Protein AF-A0AAQ2FTV4-F1 (afdb_monomer_lite)

Radius of gyration: 23.7 Å; chains: 1; bounding box: 37×82×52 Å

Structure (mmCIF, N/CA/C/O backbone):
data_AF-A0AAQ2FTV4-F1
#
_entry.id   AF-A0AAQ2FTV4-F1
#
loop_
_atom_site.group_PDB
_atom_site.id
_atom_site.type_symbol
_atom_site.label_atom_id
_atom_site.label_alt_id
_atom_site.label_comp_id
_atom_site.label_asym_id
_atom_site.label_entity_id
_atom_site.label_seq_id
_atom_site.pdbx_PDB_ins_code
_atom_site.Cartn_x
_atom_site.Cartn_y
_atom_site.Cartn_z
_atom_site.occupancy
_atom_site.B_iso_or_equiv
_atom_site.auth_seq_id
_atom_site.auth_comp_id
_atom_site.auth_asym_id
_atom_site.auth_atom_id
_atom_site.pdbx_PDB_model_num
ATOM 1 N N . MET A 1 1 ? 19.240 -44.992 -26.165 1.00 43.22 1 MET A N 1
ATOM 2 C CA . MET A 1 1 ? 19.681 -43.607 -25.890 1.00 43.22 1 MET A CA 1
ATOM 3 C C . MET A 1 1 ? 18.549 -42.917 -25.147 1.00 43.22 1 MET A C 1
ATOM 5 O O . MET A 1 1 ? 17.464 -42.817 -25.704 1.00 43.22 1 MET A O 1
ATOM 9 N N . ALA A 1 2 ? 18.742 -42.580 -23.870 1.00 51.03 2 ALA A N 1
ATOM 10 C CA . ALA A 1 2 ? 17.733 -41.890 -23.068 1.00 51.03 2 ALA A CA 1
ATOM 11 C C . ALA A 1 2 ? 17.801 -40.387 -23.373 1.00 51.03 2 ALA A C 1
ATOM 13 O O . ALA A 1 2 ? 18.832 -39.758 -23.145 1.00 51.03 2 ALA A O 1
ATOM 14 N N . ASN A 1 3 ? 16.725 -39.825 -23.922 1.00 52.00 3 ASN A N 1
ATOM 15 C CA . ASN A 1 3 ? 16.621 -38.390 -24.161 1.00 52.00 3 ASN A CA 1
ATOM 16 C C . ASN A 1 3 ? 16.225 -37.700 -22.855 1.00 52.00 3 ASN A C 1
ATOM 18 O O . ASN A 1 3 ? 15.045 -37.628 -22.518 1.00 52.00 3 ASN A O 1
ATOM 22 N N . ASN A 1 4 ? 17.226 -37.200 -22.133 1.00 61.50 4 ASN A N 1
ATOM 23 C CA . ASN A 1 4 ? 17.049 -36.301 -21.002 1.00 61.50 4 ASN A CA 1
ATOM 24 C C . ASN A 1 4 ? 16.596 -34.927 -21.524 1.00 61.50 4 ASN A C 1
ATOM 26 O O . ASN A 1 4 ? 17.409 -34.027 -21.734 1.00 61.50 4 ASN A O 1
ATOM 30 N N . ARG A 1 5 ? 15.297 -34.785 -21.810 1.00 58.97 5 ARG A N 1
ATOM 31 C CA . ARG A 1 5 ? 14.684 -33.475 -22.035 1.00 58.97 5 ARG A CA 1
ATOM 32 C C . ARG A 1 5 ? 14.581 -32.796 -20.675 1.00 58.97 5 ARG A C 1
ATOM 34 O O . ARG A 1 5 ? 13.582 -32.935 -19.981 1.00 58.97 5 ARG A O 1
ATOM 41 N N . ASN A 1 6 ? 15.646 -32.097 -20.291 1.00 60.31 6 ASN A N 1
ATOM 42 C CA . ASN A 1 6 ? 15.521 -30.980 -19.366 1.00 60.31 6 ASN A CA 1
ATOM 43 C C . ASN A 1 6 ? 14.638 -29.941 -20.068 1.00 60.31 6 ASN A C 1
ATOM 45 O O . ASN A 1 6 ? 15.139 -29.050 -20.754 1.00 60.31 6 ASN A O 1
ATOM 49 N N . ASP A 1 7 ? 13.322 -30.100 -19.950 1.00 61.78 7 ASP A N 1
ATOM 50 C CA . ASP A 1 7 ? 12.372 -29.016 -20.150 1.00 61.78 7 ASP A CA 1
ATOM 51 C C . ASP A 1 7 ? 12.639 -27.998 -19.034 1.00 61.78 7 ASP A C 1
ATOM 53 O O . ASP A 1 7 ? 11.984 -27.988 -17.994 1.00 61.78 7 ASP A O 1
ATOM 57 N N . ASN A 1 8 ? 13.652 -27.150 -19.241 1.00 64.69 8 ASN A N 1
ATOM 58 C CA . ASN A 1 8 ? 13.841 -25.898 -18.509 1.00 64.69 8 ASN A CA 1
ATOM 59 C C . ASN A 1 8 ? 12.728 -24.922 -18.932 1.00 64.69 8 ASN A C 1
ATOM 61 O O . ASN A 1 8 ? 12.978 -23.855 -19.493 1.00 64.69 8 ASN A O 1
ATOM 65 N N . GLY A 1 9 ? 11.474 -25.326 -18.726 1.00 73.88 9 GLY A N 1
ATOM 66 C CA . GLY A 1 9 ? 10.350 -24.411 -18.729 1.00 73.88 9 GLY A CA 1
ATOM 67 C C . GLY A 1 9 ? 10.578 -23.380 -17.630 1.00 73.88 9 GLY A C 1
ATOM 68 O O . GLY A 1 9 ? 11.011 -23.730 -16.534 1.00 73.88 9 GLY A O 1
ATOM 69 N N . MET A 1 10 ? 10.323 -22.114 -17.952 1.00 84.75 10 MET A N 1
ATOM 70 C CA . MET A 1 10 ? 10.422 -20.997 -17.011 1.00 84.75 10 MET A CA 1
ATOM 71 C C . MET A 1 10 ? 9.681 -21.333 -15.712 1.00 84.75 10 MET A C 1
ATOM 73 O O . MET A 1 10 ? 8.527 -21.776 -15.762 1.00 84.75 10 MET A O 1
ATOM 77 N N . SER A 1 11 ? 10.335 -21.142 -14.564 1.00 91.00 11 SER A N 1
ATOM 78 C CA . SER A 1 11 ? 9.714 -21.422 -13.268 1.00 91.00 11 SER A CA 1
ATOM 79 C C . SER A 1 11 ? 8.548 -20.466 -13.000 1.00 91.00 11 SER A C 1
ATOM 81 O O . SER A 1 11 ? 8.409 -19.416 -13.636 1.00 91.00 11 SER A O 1
ATOM 83 N N . ARG A 1 12 ? 7.674 -20.811 -12.048 1.00 91.19 12 ARG A N 1
ATOM 84 C CA . ARG A 1 12 ? 6.550 -19.935 -11.673 1.00 91.19 12 ARG A CA 1
ATOM 85 C C . ARG A 1 12 ? 7.053 -18.624 -11.080 1.00 91.19 12 ARG A C 1
ATOM 87 O O . ARG A 1 12 ? 6.479 -17.570 -11.339 1.00 91.19 12 ARG A O 1
ATOM 94 N N . GLU A 1 13 ? 8.131 -18.705 -10.316 1.00 92.69 13 GLU A N 1
ATOM 95 C CA . GLU A 1 13 ? 8.819 -17.581 -9.704 1.00 92.69 13 GLU A CA 1
ATOM 96 C C . GLU A 1 13 ? 9.429 -16.675 -10.780 1.00 92.69 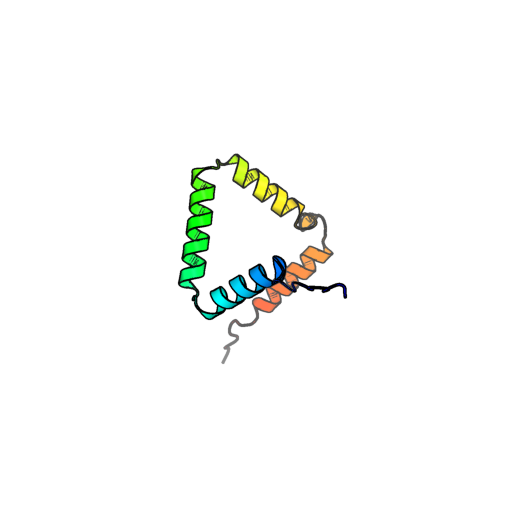13 GLU A C 1
ATOM 98 O O . GLU A 1 13 ? 9.192 -15.469 -10.767 1.00 92.69 13 GLU A O 1
ATOM 103 N N . GLU A 1 14 ? 10.132 -17.253 -11.760 1.00 91.00 14 GLU A N 1
ATOM 104 C CA . GLU A 1 14 ? 10.712 -16.522 -12.894 1.00 91.00 14 GLU A CA 1
ATOM 105 C C . GLU A 1 14 ? 9.629 -15.868 -13.759 1.00 91.00 14 GLU A C 1
ATOM 107 O O . GLU A 1 14 ? 9.768 -14.714 -14.168 1.00 91.00 14 GLU A O 1
ATOM 112 N N . ALA A 1 15 ? 8.520 -16.570 -14.002 1.00 93.62 15 ALA A N 1
ATOM 113 C CA . ALA A 1 15 ? 7.377 -16.027 -14.727 1.00 93.62 15 ALA A CA 1
ATOM 114 C C . ALA A 1 15 ? 6.725 -14.860 -13.966 1.00 93.62 15 ALA A C 1
ATOM 116 O O . ALA A 1 15 ? 6.409 -13.832 -14.569 1.00 93.62 15 ALA A O 1
ATOM 117 N N . GLY A 1 16 ? 6.571 -14.986 -12.644 1.00 94.62 16 GLY A N 1
ATOM 118 C CA . GLY A 1 16 ? 6.044 -13.929 -11.780 1.00 94.62 16 GLY A CA 1
ATOM 119 C C . GLY A 1 16 ? 6.946 -12.696 -11.753 1.00 94.62 16 GLY A C 1
ATOM 120 O O . GLY A 1 16 ? 6.473 -11.578 -11.962 1.00 94.62 16 GLY A O 1
ATOM 121 N N . GLN A 1 17 ? 8.255 -12.897 -11.583 1.00 95.12 17 GLN A N 1
ATOM 122 C CA . GLN A 1 17 ? 9.240 -11.819 -11.604 1.00 95.12 17 GLN A CA 1
ATOM 123 C C . GLN A 1 17 ? 9.239 -11.092 -12.952 1.00 95.12 17 GLN A C 1
ATOM 125 O O . GLN A 1 17 ? 9.146 -9.865 -12.992 1.00 95.12 17 GLN A O 1
ATOM 130 N N . LYS A 1 18 ? 9.270 -11.840 -14.061 1.00 94.62 18 LYS A N 1
ATOM 131 C CA . LYS A 1 18 ? 9.244 -11.278 -15.416 1.00 94.62 18 LYS A CA 1
ATOM 132 C C . LYS A 1 18 ? 7.948 -10.513 -15.705 1.00 94.62 18 LYS A C 1
ATOM 134 O O . LYS A 1 18 ? 7.989 -9.457 -16.340 1.00 94.62 18 LYS A O 1
ATOM 139 N N . GLY A 1 19 ? 6.805 -11.011 -15.234 1.00 94.12 19 GLY A N 1
ATOM 140 C CA . GLY A 1 19 ? 5.519 -10.318 -15.340 1.00 94.12 19 GLY A CA 1
ATOM 141 C C . GLY A 1 19 ? 5.503 -8.998 -14.563 1.00 94.12 19 GLY A C 1
ATOM 142 O O . GLY A 1 19 ? 5.103 -7.965 -15.105 1.00 94.12 19 GLY A O 1
ATOM 143 N N . GLY A 1 20 ? 6.014 -9.008 -13.329 1.00 93.56 20 GLY A N 1
ATOM 144 C CA . GLY A 1 20 ? 6.149 -7.810 -12.499 1.00 93.56 20 GLY A CA 1
ATOM 145 C C . GLY A 1 20 ? 7.082 -6.765 -13.113 1.00 93.56 20 GLY A C 1
ATOM 146 O O . GLY A 1 20 ? 6.712 -5.597 -13.206 1.00 93.56 20 GLY A O 1
ATOM 147 N N . GLU A 1 21 ? 8.251 -7.184 -13.604 1.00 93.62 21 GLU A N 1
ATOM 148 C CA . GLU A 1 21 ? 9.226 -6.300 -14.256 1.00 93.62 21 GLU A CA 1
ATOM 149 C C . GLU A 1 21 ? 8.682 -5.687 -15.555 1.00 93.62 21 GLU A C 1
ATOM 151 O O . GLU A 1 21 ? 8.920 -4.519 -15.857 1.00 93.62 21 GLU A O 1
ATOM 156 N N . THR A 1 22 ? 7.923 -6.459 -16.333 1.00 92.00 22 THR A N 1
ATOM 157 C CA . THR A 1 22 ? 7.271 -5.940 -17.543 1.00 92.00 22 THR A CA 1
ATOM 158 C C . THR A 1 22 ? 6.219 -4.895 -17.180 1.00 92.00 22 THR A C 1
ATOM 160 O O . THR A 1 22 ? 6.164 -3.832 -17.799 1.00 92.00 22 THR A O 1
ATOM 163 N N . THR A 1 23 ? 5.418 -5.168 -16.149 1.00 90.00 23 THR A N 1
ATOM 164 C CA . THR A 1 23 ? 4.370 -4.257 -15.672 1.00 90.00 23 THR A CA 1
ATOM 165 C C . THR A 1 23 ? 4.973 -2.948 -15.162 1.00 90.00 23 THR A C 1
ATOM 167 O O . THR A 1 23 ? 4.527 -1.884 -15.579 1.00 90.00 23 THR A O 1
ATOM 170 N N . SER A 1 24 ? 6.044 -3.006 -14.362 1.00 90.50 24 SER A N 1
ATOM 171 C CA . SER A 1 24 ? 6.690 -1.808 -13.805 1.00 90.50 24 SER A CA 1
ATOM 172 C C . SER A 1 24 ? 7.392 -0.932 -14.839 1.00 90.50 24 SER A C 1
ATOM 174 O O . SER A 1 24 ? 7.525 0.269 -14.628 1.00 90.50 24 SER A O 1
ATOM 176 N N . LYS A 1 25 ? 7.825 -1.506 -15.967 1.00 92.62 25 LYS A N 1
ATOM 177 C CA . LYS A 1 25 ? 8.414 -0.746 -17.082 1.00 92.62 25 LYS A CA 1
ATOM 178 C C . LYS A 1 25 ? 7.377 -0.086 -17.988 1.00 92.62 25 LYS A C 1
ATOM 180 O O . LYS A 1 25 ? 7.717 0.856 -18.695 1.00 92.62 25 LYS A O 1
ATOM 185 N N . THR A 1 26 ? 6.159 -0.623 -18.035 1.00 91.88 26 THR A N 1
ATOM 186 C CA . THR A 1 26 ? 5.122 -0.214 -18.999 1.00 91.88 26 THR A CA 1
ATOM 187 C C . THR A 1 26 ? 4.052 0.686 -18.396 1.00 91.88 26 THR A C 1
ATOM 189 O O . THR A 1 26 ? 3.411 1.422 -19.139 1.00 91.88 26 THR A O 1
ATOM 192 N N . HIS A 1 27 ? 3.874 0.649 -17.076 1.00 92.25 27 HIS A N 1
ATOM 193 C CA . HIS A 1 27 ? 2.831 1.385 -16.374 1.00 92.25 27 HIS A CA 1
ATOM 194 C C . HIS A 1 27 ? 3.405 2.493 -15.491 1.00 92.25 27 HIS A C 1
ATOM 196 O O . HIS A 1 27 ? 4.534 2.410 -15.007 1.00 92.25 27 HIS A O 1
ATOM 202 N N . ASP A 1 28 ? 2.608 3.533 -15.278 1.00 92.38 28 ASP A N 1
ATOM 203 C CA . ASP A 1 28 ? 2.977 4.724 -14.529 1.00 92.38 28 ASP A CA 1
ATOM 204 C C . ASP A 1 28 ? 2.330 4.759 -13.136 1.00 92.38 28 ASP A C 1
ATOM 206 O O . ASP A 1 28 ? 1.688 3.813 -12.675 1.00 92.38 28 ASP A O 1
ATOM 210 N N . LYS A 1 29 ? 2.531 5.873 -12.431 1.00 93.00 29 LYS A N 1
ATOM 211 C CA . LYS A 1 29 ? 1.987 6.084 -11.089 1.00 93.00 29 LYS A CA 1
ATOM 212 C C . LYS A 1 29 ? 0.460 5.953 -11.051 1.00 93.00 29 LYS A C 1
ATOM 214 O O . LYS A 1 29 ? -0.052 5.359 -10.105 1.00 93.00 29 LYS A O 1
ATOM 219 N N . GLU A 1 30 ? -0.235 6.478 -12.058 1.00 93.12 30 GLU A N 1
ATOM 220 C CA . GLU A 1 30 ? -1.700 6.476 -12.121 1.00 93.12 30 GLU A CA 1
ATOM 221 C C . GLU A 1 30 ? -2.240 5.046 -12.209 1.00 93.12 30 GLU A C 1
ATOM 223 O O . GLU A 1 30 ? -3.174 4.695 -11.492 1.00 93.12 30 GLU A O 1
ATOM 228 N N . PHE A 1 31 ? -1.592 4.175 -12.988 1.00 94.56 31 PHE A N 1
ATOM 229 C CA . PHE A 1 31 ? -1.942 2.754 -13.018 1.00 94.56 31 PHE A CA 1
ATOM 230 C C . PHE A 1 31 ? -1.845 2.095 -11.636 1.00 94.56 31 PHE A C 1
ATOM 232 O O . PHE A 1 31 ? -2.765 1.397 -11.211 1.00 94.56 31 PHE A O 1
ATOM 239 N N . TYR A 1 32 ? -0.748 2.327 -10.908 1.00 91.69 32 TYR A N 1
ATOM 240 C CA . TYR A 1 32 ? -0.574 1.755 -9.569 1.00 91.69 32 TYR A CA 1
ATOM 241 C C . TYR A 1 32 ? -1.567 2.328 -8.546 1.00 91.69 32 TYR A C 1
ATOM 243 O O . TYR A 1 32 ? -1.974 1.627 -7.616 1.00 91.69 32 TYR A O 1
ATOM 251 N N . GLN A 1 33 ? -1.973 3.586 -8.714 1.00 93.75 33 GLN A N 1
ATOM 252 C CA . GLN A 1 33 ? -3.006 4.205 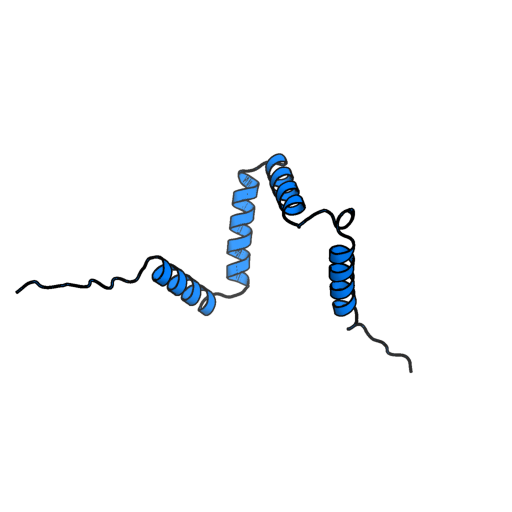-7.889 1.00 93.75 33 GLN A CA 1
ATOM 253 C C . GLN A 1 33 ? -4.384 3.604 -8.166 1.00 93.75 33 GLN A C 1
ATOM 255 O O . GLN A 1 33 ? -5.068 3.247 -7.212 1.00 93.75 33 GLN A O 1
ATOM 260 N N . ASP A 1 34 ? -4.756 3.420 -9.435 1.00 95.06 34 ASP A N 1
ATOM 261 C CA . ASP A 1 34 ? -6.031 2.811 -9.836 1.00 95.06 34 ASP A CA 1
ATOM 262 C C . ASP A 1 34 ? -6.167 1.376 -9.305 1.00 95.06 34 ASP A C 1
ATOM 264 O O . ASP A 1 34 ? -7.170 1.036 -8.676 1.00 95.06 34 ASP A O 1
ATOM 268 N N . ILE A 1 35 ? -5.136 0.534 -9.461 1.00 94.50 35 ILE A N 1
ATOM 269 C CA . ILE A 1 35 ? -5.183 -0.838 -8.923 1.00 94.50 35 ILE A CA 1
ATOM 270 C C . ILE A 1 35 ? -5.228 -0.854 -7.389 1.00 94.50 35 ILE A C 1
ATOM 272 O O . ILE A 1 35 ? -5.910 -1.694 -6.802 1.00 94.50 35 ILE A O 1
ATOM 276 N N . GLY A 1 36 ? -4.526 0.077 -6.734 1.00 93.25 36 GLY A N 1
ATOM 277 C CA . GLY A 1 36 ? -4.547 0.214 -5.281 1.00 93.25 36 GLY A CA 1
ATOM 278 C C . GLY A 1 36 ? -5.924 0.636 -4.775 1.00 93.25 36 GLY A C 1
ATOM 279 O O . GLY A 1 36 ? -6.444 0.036 -3.835 1.00 93.25 36 GLY A O 1
ATOM 280 N N . GLN A 1 37 ? -6.539 1.618 -5.438 1.00 95.44 37 GLN A N 1
ATOM 281 C CA . GLN A 1 37 ? -7.891 2.081 -5.144 1.00 95.44 37 GLN A CA 1
ATOM 282 C C . GLN A 1 37 ? -8.908 0.953 -5.320 1.00 95.44 37 GLN A C 1
ATOM 284 O O . GLN A 1 37 ? -9.647 0.667 -4.383 1.00 95.44 37 GLN A O 1
ATOM 289 N N . LYS A 1 38 ? -8.889 0.249 -6.458 1.00 95.12 38 LYS A N 1
ATOM 290 C CA . LYS A 1 38 ? -9.786 -0.889 -6.724 1.00 95.12 38 LYS A CA 1
ATOM 291 C C . LYS A 1 38 ? -9.662 -1.993 -5.677 1.00 95.12 38 LYS A C 1
ATOM 293 O O . LYS A 1 38 ? -10.667 -2.548 -5.243 1.00 95.12 38 LYS A O 1
ATOM 298 N N . GLY A 1 39 ? -8.440 -2.312 -5.250 1.00 93.44 39 GLY A N 1
ATOM 299 C CA . GLY A 1 39 ? -8.213 -3.278 -4.172 1.00 93.44 39 GLY A CA 1
ATOM 300 C C . GLY A 1 39 ? -8.774 -2.805 -2.826 1.00 93.44 39 GLY A C 1
ATOM 301 O O . GLY A 1 39 ? -9.376 -3.592 -2.091 1.00 93.44 39 GLY A O 1
ATOM 302 N N . GLY A 1 40 ? -8.612 -1.515 -2.518 1.00 91.31 40 G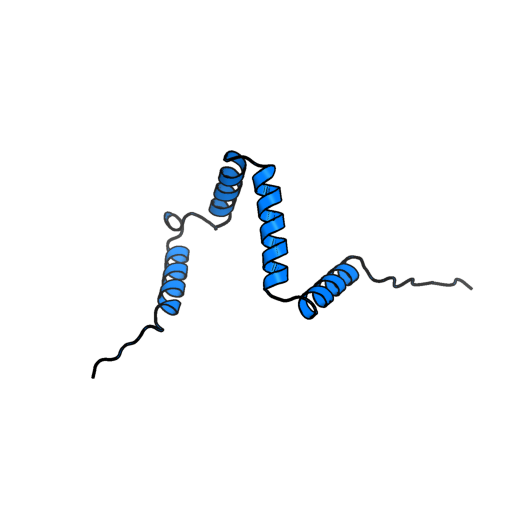LY A N 1
ATOM 303 C CA . GLY A 1 40 ? -9.172 -0.885 -1.325 1.00 91.31 40 GLY A CA 1
ATOM 304 C C . GLY A 1 40 ? -10.700 -0.888 -1.316 1.00 91.31 40 GLY A C 1
ATOM 305 O O . GLY A 1 40 ? -11.289 -1.311 -0.325 1.00 91.31 40 GLY A O 1
ATOM 306 N N . GLU A 1 41 ? -11.332 -0.490 -2.422 1.00 91.62 41 GLU A N 1
ATOM 307 C CA . GLU A 1 41 ? -12.791 -0.492 -2.601 1.00 91.62 41 GLU A CA 1
ATOM 308 C C . GLU A 1 41 ? -13.369 -1.901 -2.454 1.00 91.62 41 GLU A C 1
ATOM 310 O O . GLU A 1 41 ? -14.261 -2.112 -1.639 1.00 91.62 41 GLU A O 1
ATOM 315 N N . ALA A 1 42 ? -12.794 -2.900 -3.132 1.00 91.50 42 ALA A N 1
ATOM 316 C CA . ALA A 1 42 ? -13.248 -4.287 -3.011 1.00 91.50 42 ALA A CA 1
ATOM 317 C C . ALA A 1 42 ? -13.144 -4.825 -1.570 1.00 91.50 42 ALA A C 1
ATOM 319 O O . ALA A 1 42 ? -13.986 -5.607 -1.118 1.00 91.50 42 ALA A O 1
ATOM 320 N N . THR A 1 43 ? -12.109 -4.406 -0.836 1.00 89.62 43 THR A N 1
ATOM 321 C CA . THR A 1 43 ? -11.944 -4.758 0.580 1.00 89.62 43 THR A CA 1
ATOM 322 C C . THR A 1 43 ? -12.996 -4.059 1.439 1.00 89.62 43 THR A C 1
ATOM 324 O O . THR A 1 43 ? -13.633 -4.714 2.260 1.00 89.62 43 THR A O 1
ATOM 327 N N . ALA A 1 44 ? -13.219 -2.762 1.220 1.00 87.50 44 ALA A N 1
ATOM 328 C CA . ALA A 1 44 ? -14.190 -1.958 1.957 1.00 87.50 44 ALA A CA 1
ATOM 329 C C . ALA A 1 44 ? -15.639 -2.421 1.730 1.00 87.50 44 ALA A C 1
ATOM 331 O O . ALA A 1 44 ? -16.425 -2.439 2.672 1.00 87.50 44 ALA A O 1
ATOM 332 N N . ASP A 1 45 ? -15.975 -2.858 0.515 1.00 88.25 45 ASP A N 1
ATOM 333 C CA . ASP A 1 45 ? -17.306 -3.373 0.172 1.00 88.25 45 ASP A CA 1
ATOM 334 C C . ASP A 1 45 ? -17.624 -4.705 0.869 1.00 88.25 45 ASP A C 1
ATOM 336 O O . ASP A 1 45 ? -18.787 -5.022 1.124 1.00 88.25 45 ASP A O 1
ATOM 340 N N . SER A 1 46 ? -16.598 -5.505 1.174 1.00 87.06 46 SER A N 1
ATOM 341 C CA . SER A 1 46 ? -16.749 -6.850 1.745 1.00 87.06 46 SER A CA 1
ATOM 342 C C . SER A 1 46 ? -16.523 -6.916 3.257 1.00 87.06 46 SER A C 1
ATOM 344 O O . SER A 1 46 ? -16.921 -7.901 3.883 1.00 87.06 46 SER A O 1
ATOM 346 N N . HIS A 1 47 ? -15.914 -5.891 3.858 1.00 86.62 47 HIS A N 1
ATOM 347 C CA . HIS A 1 47 ? -15.475 -5.920 5.250 1.00 86.62 47 HIS A CA 1
ATOM 348 C C . HIS A 1 47 ? -16.002 -4.735 6.067 1.00 86.62 47 HIS A C 1
ATOM 350 O O . HIS A 1 47 ? -15.921 -3.577 5.669 1.00 86.62 47 HIS A O 1
ATOM 356 N N . GLY A 1 48 ? -16.514 -5.034 7.264 1.00 86.69 48 GLY A N 1
ATOM 357 C CA . GLY A 1 48 ? -17.001 -4.034 8.213 1.00 86.69 48 GLY A CA 1
ATOM 358 C C . GLY A 1 48 ? -15.909 -3.459 9.121 1.00 86.69 48 GLY A C 1
ATOM 359 O O . GLY A 1 48 ? -14.728 -3.783 9.019 1.00 86.69 48 GLY A O 1
ATOM 360 N N . LYS A 1 49 ? -16.331 -2.631 10.081 1.00 87.69 49 LYS A N 1
ATOM 361 C CA . LYS A 1 49 ? -15.460 -1.960 11.063 1.00 87.69 49 LYS A CA 1
ATOM 362 C C . LYS A 1 49 ? -14.502 -2.914 11.791 1.00 87.69 49 LYS A C 1
ATOM 364 O O . LYS A 1 49 ? -13.330 -2.589 11.942 1.00 87.69 49 LYS A O 1
ATOM 369 N N . GLU A 1 50 ? -14.985 -4.090 12.186 1.00 88.50 50 GLU A N 1
ATOM 370 C CA . GLU A 1 50 ? -14.208 -5.087 12.939 1.00 88.50 50 GLU A CA 1
ATOM 371 C C . GLU A 1 50 ? -12.968 -5.577 12.179 1.00 88.50 50 GLU A C 1
ATOM 373 O O . GLU A 1 50 ? -11.923 -5.805 12.780 1.00 88.50 50 GLU A O 1
ATOM 378 N N . PHE A 1 51 ? -13.041 -5.677 10.848 1.00 91.94 51 PHE A N 1
ATOM 379 C CA . PHE A 1 51 ? -11.892 -6.053 10.024 1.00 91.94 51 PHE A CA 1
ATOM 380 C C . PHE A 1 51 ? -10.780 -5.004 10.097 1.00 91.94 51 PHE A C 1
ATOM 382 O O . PHE A 1 51 ? -9.614 -5.345 10.278 1.00 91.94 51 PHE A O 1
ATOM 389 N N . TYR A 1 52 ? -11.140 -3.721 10.000 1.00 87.38 52 TYR A N 1
ATOM 390 C CA . TYR A 1 52 ? -10.179 -2.623 10.099 1.00 87.38 52 TYR A CA 1
ATOM 391 C C . TYR A 1 52 ? -9.593 -2.490 11.512 1.00 87.38 52 TYR A C 1
ATOM 393 O O . TYR A 1 52 ? -8.423 -2.136 11.663 1.00 87.38 52 TYR A O 1
ATOM 401 N N . GLU A 1 53 ? -10.381 -2.805 12.542 1.00 89.19 53 GLU A N 1
ATOM 402 C CA . GLU A 1 53 ? -9.908 -2.867 13.926 1.00 89.19 53 GLU A CA 1
ATOM 403 C C . GLU A 1 53 ? -8.903 -4.012 14.127 1.00 89.19 53 GLU A C 1
ATOM 405 O O . GLU A 1 53 ? -7.827 -3.771 14.669 1.00 89.19 53 GLU A O 1
ATOM 410 N N . ASP A 1 54 ? -9.187 -5.214 13.618 1.00 88.50 54 ASP A N 1
ATOM 411 C CA . ASP A 1 54 ? -8.297 -6.380 13.705 1.00 88.50 54 ASP A CA 1
ATOM 412 C C . ASP A 1 54 ? -6.976 -6.171 12.944 1.00 88.50 54 ASP A C 1
ATOM 414 O O . ASP A 1 54 ? -5.898 -6.396 13.499 1.00 88.50 54 ASP A O 1
ATOM 418 N N . ILE A 1 55 ? -7.009 -5.672 11.700 1.00 87.56 55 ILE A N 1
ATOM 419 C CA . ILE A 1 55 ? -5.768 -5.367 10.961 1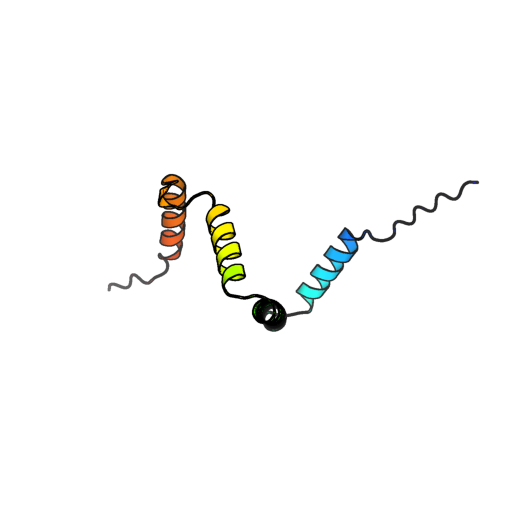.00 87.56 55 ILE A CA 1
ATOM 420 C C . ILE A 1 55 ? -4.992 -4.213 11.608 1.00 87.56 55 ILE A C 1
ATOM 422 O O . ILE A 1 55 ? -3.761 -4.227 11.603 1.00 87.56 55 ILE A O 1
ATOM 426 N N . GLY A 1 56 ? -5.688 -3.227 12.183 1.00 82.88 56 GLY A N 1
ATOM 427 C CA . GLY A 1 56 ? -5.075 -2.118 12.909 1.00 82.88 56 GLY A CA 1
ATOM 428 C C . GLY A 1 56 ? -4.383 -2.598 14.182 1.00 82.88 56 GLY A C 1
ATOM 429 O O . GLY A 1 56 ? -3.233 -2.233 14.436 1.00 82.88 56 GLY A O 1
ATOM 430 N N . GLN A 1 57 ? -5.042 -3.477 14.937 1.00 84.31 57 GLN A N 1
ATOM 431 C CA . GLN A 1 57 ? -4.479 -4.127 16.112 1.00 84.31 57 GLN A CA 1
ATOM 432 C C . GLN A 1 57 ? -3.258 -4.970 15.735 1.00 84.31 57 GLN A C 1
ATOM 434 O O . GLN A 1 57 ? -2.184 -4.749 16.288 1.00 84.31 57 GLN A O 1
ATOM 439 N N . LYS A 1 58 ? -3.373 -5.861 14.744 1.00 84.19 58 LYS A N 1
ATOM 440 C CA . LYS A 1 58 ? -2.259 -6.696 14.262 1.00 84.19 58 LYS A CA 1
ATOM 441 C C . LYS A 1 58 ? -1.088 -5.866 13.741 1.00 84.19 58 LYS A C 1
ATOM 443 O O . LYS A 1 58 ? 0.069 -6.202 13.988 1.00 84.19 58 LYS A O 1
ATOM 448 N N . GLY A 1 59 ? -1.362 -4.767 13.041 1.00 79.38 59 GLY A N 1
ATOM 449 C CA . GLY A 1 59 ? -0.342 -3.815 12.600 1.00 79.38 59 GLY A CA 1
ATOM 450 C C . GLY A 1 59 ? 0.362 -3.131 13.775 1.00 79.38 59 GLY A C 1
ATOM 451 O O . GLY A 1 59 ? 1.587 -2.993 13.769 1.00 79.38 59 GLY A O 1
ATOM 452 N N . GLY A 1 60 ? -0.393 -2.757 14.810 1.00 76.00 60 GLY A N 1
ATOM 453 C CA . GLY A 1 60 ? 0.135 -2.201 16.056 1.00 76.00 60 GLY A CA 1
ATOM 454 C C . GLY A 1 60 ? 0.960 -3.203 16.868 1.00 76.00 60 GLY A C 1
ATOM 455 O O . GLY A 1 60 ? 2.010 -2.845 17.397 1.00 76.00 60 GLY A O 1
ATOM 456 N N . GLU A 1 61 ? 0.532 -4.463 16.917 1.00 70.38 61 GLU A N 1
ATOM 457 C CA . GLU A 1 61 ? 1.243 -5.564 17.575 1.00 70.38 61 GLU A CA 1
ATOM 458 C C . GLU A 1 61 ? 2.550 -5.912 16.842 1.00 70.38 61 GLU A C 1
ATOM 460 O O . GLU A 1 61 ? 3.598 -6.047 17.476 1.00 70.38 61 GLU A O 1
ATOM 465 N N . ASN A 1 62 ? 2.519 -5.990 15.504 1.00 64.88 62 ASN A N 1
ATOM 466 C CA . ASN A 1 62 ? 3.685 -6.320 14.672 1.00 64.88 62 ASN A CA 1
ATOM 467 C C . ASN A 1 62 ? 4.671 -5.148 14.522 1.00 64.88 62 ASN A C 1
ATOM 469 O O . ASN A 1 62 ? 5.855 -5.337 14.239 1.00 64.88 62 ASN A O 1
ATOM 473 N N . SER A 1 63 ? 4.221 -3.919 14.783 1.00 64.19 63 SER A N 1
ATOM 474 C CA . SER A 1 63 ? 5.094 -2.796 15.105 1.00 64.19 63 SER A CA 1
ATOM 475 C C . SER A 1 63 ? 5.695 -3.017 16.503 1.00 64.19 63 SER A C 1
ATOM 477 O O . SER A 1 63 ? 5.414 -2.250 17.414 1.00 64.19 63 SER A O 1
ATOM 479 N N . GLY A 1 64 ? 6.544 -4.043 16.659 1.00 59.84 64 GLY A N 1
ATOM 480 C CA . GLY A 1 64 ? 7.470 -4.372 17.764 1.00 59.84 64 GLY A CA 1
ATOM 481 C C . GLY A 1 64 ? 7.290 -3.700 19.134 1.00 59.84 64 GLY A C 1
ATOM 482 O O . GLY A 1 64 ? 8.265 -3.200 19.689 1.00 59.84 64 GLY A O 1
ATOM 483 N N . GLY A 1 65 ? 6.071 -3.644 19.666 1.00 60.22 65 GLY A N 1
ATOM 484 C CA . G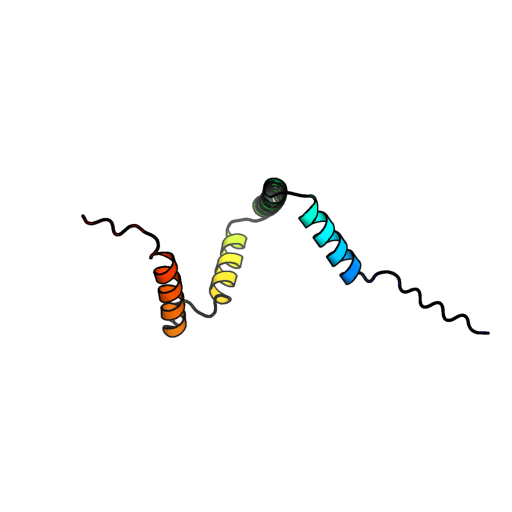LY A 1 65 ? 5.751 -2.903 20.881 1.00 60.22 65 GLY A CA 1
ATOM 485 C C . GLY A 1 65 ? 5.420 -1.432 20.623 1.00 60.22 65 GLY A C 1
ATOM 486 O O . GLY A 1 65 ? 6.148 -0.699 19.951 1.00 60.22 65 GLY A O 1
ATOM 487 N N . ASN A 1 66 ? 4.310 -0.998 21.221 1.00 64.62 66 ASN A N 1
ATOM 488 C CA . ASN A 1 66 ? 3.984 0.403 21.461 1.00 64.62 66 ASN A CA 1
ATOM 489 C C . ASN A 1 66 ? 5.274 1.161 21.838 1.00 64.62 66 ASN A C 1
ATOM 491 O O . ASN A 1 66 ? 6.011 0.675 22.690 1.00 64.62 66 ASN A O 1
ATOM 495 N N . PHE A 1 67 ? 5.571 2.323 21.249 1.00 68.62 67 PHE A N 1
ATOM 496 C CA . PHE A 1 67 ? 6.799 3.086 21.557 1.00 68.62 67 PHE A CA 1
ATOM 497 C C . PHE A 1 67 ? 6.967 3.390 23.060 1.00 68.62 67 PHE A C 1
ATOM 499 O O . PHE A 1 67 ? 8.073 3.632 23.533 1.00 68.62 67 PHE A O 1
ATOM 506 N N . ALA A 1 68 ? 5.869 3.318 23.817 1.00 66.00 68 ALA A N 1
ATOM 507 C CA . ALA A 1 68 ? 5.849 3.352 25.276 1.00 66.00 68 ALA A CA 1
ATOM 508 C C . ALA A 1 68 ? 6.630 2.201 25.952 1.00 66.00 68 ALA A C 1
ATOM 510 O O . ALA A 1 68 ? 7.156 2.385 27.044 1.00 66.00 68 ALA A O 1
ATOM 511 N N . ASN A 1 69 ? 6.715 1.031 25.315 1.00 69.06 69 ASN A N 1
ATOM 512 C CA . ASN A 1 69 ? 7.321 -0.189 25.852 1.00 69.06 69 ASN A CA 1
ATOM 513 C C . ASN A 1 69 ? 8.761 -0.423 25.356 1.00 69.06 69 ASN A C 1
ATOM 515 O O . ASN A 1 69 ? 9.468 -1.243 25.937 1.00 69.06 69 ASN A O 1
ATOM 519 N N . ASP A 1 70 ? 9.210 0.296 24.319 1.00 76.88 70 ASP A N 1
ATOM 520 C CA . ASP A 1 70 ? 10.597 0.273 23.831 1.00 76.88 70 ASP A CA 1
ATOM 521 C C . ASP A 1 70 ? 11.131 1.707 23.621 1.00 76.88 70 ASP A C 1
ATOM 523 O O . ASP A 1 70 ? 11.042 2.275 22.523 1.00 76.88 70 ASP A O 1
ATOM 527 N N . PRO A 1 71 ? 11.722 2.307 24.674 1.00 80.38 71 PRO A N 1
ATOM 528 C CA . PRO A 1 71 ? 12.271 3.660 24.618 1.00 80.38 71 PRO A CA 1
ATOM 529 C C . PRO A 1 71 ? 13.402 3.832 23.599 1.00 80.38 71 PRO A C 1
ATOM 531 O O . PRO A 1 71 ? 13.600 4.935 23.086 1.00 80.38 71 PRO A O 1
ATOM 534 N N . LYS A 1 72 ? 14.159 2.766 23.292 1.00 82.50 72 LYS A N 1
ATOM 535 C CA . LYS A 1 72 ? 15.248 2.840 22.307 1.00 82.50 72 LYS A CA 1
ATOM 536 C C . LYS A 1 72 ? 14.663 3.016 20.915 1.00 82.50 72 LYS A C 1
ATOM 538 O O . LYS A 1 72 ? 15.040 3.952 20.216 1.00 82.50 72 LYS A O 1
ATOM 543 N N . ARG A 1 73 ? 13.671 2.199 20.569 1.00 80.75 73 ARG A N 1
ATOM 544 C CA . ARG A 1 73 ? 12.958 2.297 19.295 1.00 80.75 73 ARG A CA 1
ATOM 545 C C . ARG A 1 73 ? 12.205 3.621 19.142 1.00 80.75 73 ARG A C 1
ATOM 547 O O . ARG A 1 73 ? 12.183 4.192 18.053 1.00 80.75 73 ARG A O 1
ATOM 554 N N . ALA A 1 74 ? 11.627 4.139 20.227 1.00 81.31 74 ALA A N 1
ATOM 555 C CA . ALA A 1 74 ? 11.006 5.466 20.249 1.00 81.31 74 ALA A CA 1
ATOM 556 C C . ALA A 1 74 ? 12.019 6.581 19.954 1.00 81.31 74 ALA A C 1
ATOM 558 O O . ALA A 1 74 ? 11.754 7.464 19.138 1.00 81.31 74 ALA A O 1
ATOM 559 N N . SER A 1 75 ? 13.199 6.504 20.573 1.00 85.00 75 SER A N 1
ATOM 560 C CA . SER A 1 75 ? 14.301 7.438 20.340 1.00 85.00 75 SER A CA 1
ATOM 561 C C . SER A 1 75 ? 14.807 7.385 18.893 1.00 85.00 75 SER A C 1
ATOM 563 O O . SER A 1 75 ? 14.966 8.427 18.259 1.00 85.00 75 SER A O 1
ATOM 565 N N . GLU A 1 76 ? 14.987 6.191 18.321 1.00 83.31 76 GLU A N 1
ATOM 566 C CA . GLU A 1 76 ? 15.403 6.021 16.921 1.00 83.31 76 GLU A CA 1
ATOM 567 C C . GLU A 1 76 ? 14.374 6.576 15.929 1.00 83.31 76 GLU A C 1
ATOM 569 O O . GLU A 1 76 ? 14.739 7.289 14.990 1.00 83.31 76 GLU A O 1
ATOM 574 N N . ALA A 1 77 ? 13.085 6.300 16.151 1.00 81.56 77 ALA A N 1
ATOM 575 C CA . ALA A 1 77 ? 12.004 6.844 15.334 1.00 81.56 77 ALA A CA 1
ATOM 576 C C . ALA A 1 77 ? 11.929 8.377 15.433 1.00 81.56 77 ALA A C 1
ATOM 578 O O . ALA A 1 77 ? 11.808 9.052 14.409 1.00 81.56 77 ALA A O 1
ATOM 579 N N . GLY A 1 78 ? 12.064 8.933 16.643 1.00 81.56 78 GLY A N 1
ATOM 580 C CA . GLY A 1 78 ? 12.097 10.378 16.877 1.00 81.56 78 GLY A CA 1
ATOM 581 C C . GLY A 1 78 ? 13.297 11.056 16.217 1.00 81.56 78 GLY A C 1
ATOM 582 O O . GLY A 1 78 ? 13.137 12.084 15.560 1.00 81.56 78 GLY A O 1
ATOM 583 N N . LYS A 1 79 ? 14.486 10.450 16.308 1.00 85.00 79 LYS A N 1
ATOM 584 C CA . LYS A 1 79 ? 15.697 10.935 15.636 1.00 85.00 79 LYS A CA 1
ATOM 585 C C . LYS A 1 79 ? 15.511 10.967 14.119 1.00 85.0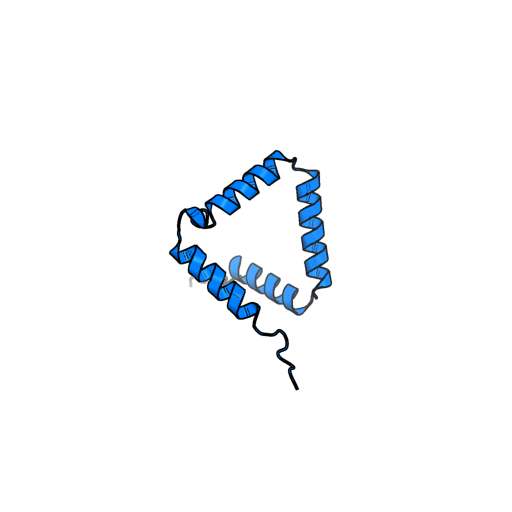0 79 LYS A C 1
ATOM 587 O O . LYS A 1 79 ? 15.697 12.016 13.511 1.00 85.00 79 LYS A O 1
ATOM 592 N N . LYS A 1 80 ? 15.058 9.859 13.524 1.00 81.94 80 LYS A N 1
ATOM 593 C CA . LYS A 1 80 ? 14.812 9.759 12.078 1.00 81.94 80 LYS A CA 1
ATOM 594 C C . LYS A 1 80 ? 13.729 10.739 11.599 1.00 81.94 80 LYS A C 1
ATOM 596 O O . LYS A 1 80 ? 13.840 11.304 10.514 1.00 81.94 80 LYS A O 1
ATOM 601 N N . GLY A 1 81 ? 12.691 10.971 12.407 1.00 78.25 81 GLY A N 1
ATOM 602 C CA . GLY A 1 81 ? 11.665 11.984 12.133 1.00 78.25 81 GLY A CA 1
ATOM 603 C C . GLY A 1 81 ? 12.200 13.419 12.210 1.00 78.25 81 GLY A C 1
ATOM 604 O O . GLY A 1 81 ? 11.895 14.242 11.347 1.00 78.25 81 GLY A O 1
ATOM 605 N N . GLY A 1 82 ? 13.050 13.713 13.197 1.00 76.75 82 GLY A N 1
ATOM 606 C CA . GLY A 1 82 ? 13.691 15.021 13.363 1.00 76.75 82 GLY A CA 1
ATOM 607 C C . GLY A 1 82 ? 14.735 15.338 12.287 1.00 76.75 82 GLY A C 1
ATOM 608 O O . GLY A 1 82 ? 14.874 16.494 11.887 1.00 76.75 82 GLY A O 1
ATOM 609 N N . GLU A 1 83 ? 15.426 14.324 11.767 1.00 71.88 83 GLU A N 1
ATOM 610 C CA . GLU A 1 83 ? 16.380 14.459 10.658 1.00 71.88 83 GLU A CA 1
ATOM 611 C C . GLU A 1 83 ? 15.682 14.880 9.352 1.00 71.88 83 GLU A C 1
ATOM 613 O O . GLU A 1 83 ? 16.154 15.789 8.672 1.00 71.88 83 GLU A O 1
ATOM 618 N N . ASN A 1 84 ? 14.497 14.330 9.055 1.00 60.88 84 ASN A N 1
ATOM 619 C CA . ASN A 1 84 ? 13.678 14.750 7.905 1.00 60.88 84 ASN A CA 1
ATOM 620 C C . ASN A 1 84 ? 13.059 16.150 8.072 1.00 60.88 84 ASN A C 1
ATOM 622 O O . ASN A 1 84 ? 12.570 16.731 7.107 1.00 60.88 84 ASN A O 1
ATOM 626 N N . SER A 1 85 ? 13.074 16.692 9.293 1.00 61.88 85 SER A N 1
ATOM 627 C CA . SER A 1 85 ? 12.505 18.004 9.626 1.00 61.88 85 SER A CA 1
ATOM 628 C C . SER A 1 85 ? 13.504 19.158 9.439 1.00 61.88 85 SER A C 1
ATOM 630 O O . SER A 1 85 ? 13.118 20.321 9.521 1.00 61.88 85 SER A O 1
ATOM 632 N N . HIS A 1 86 ? 14.787 18.868 9.179 1.00 55.12 86 HIS A N 1
ATOM 633 C CA . HIS A 1 86 ? 15.861 19.870 9.105 1.00 55.12 86 HIS A CA 1
ATOM 634 C C . HIS A 1 86 ? 16.100 20.487 7.711 1.00 55.12 86 HIS A C 1
ATOM 636 O O . HIS A 1 86 ? 17.080 21.204 7.520 1.00 55.12 86 HIS A O 1
ATOM 642 N N . SER A 1 87 ? 15.198 20.303 6.740 1.00 56.69 87 SER A N 1
ATOM 643 C CA . SER A 1 87 ? 15.264 20.989 5.434 1.00 56.69 87 SER A CA 1
ATOM 644 C C . SER A 1 87 ? 14.322 22.202 5.328 1.00 56.69 87 SER A C 1
ATOM 646 O O . SER A 1 87 ? 13.758 22.457 4.265 1.00 56.69 87 SER A O 1
ATOM 648 N N . GLY A 1 88 ? 14.116 22.937 6.424 1.00 52.78 88 GLY A N 1
ATOM 649 C CA . GLY A 1 88 ? 13.155 24.042 6.514 1.00 52.78 88 GLY A CA 1
ATOM 650 C C . GLY A 1 88 ? 13.756 25.370 6.980 1.00 52.78 88 GLY A C 1
ATOM 651 O O . GLY A 1 88 ? 13.439 25.830 8.067 1.00 52.78 88 GLY A O 1
ATOM 652 N N . GLY A 1 89 ? 14.600 25.984 6.145 1.00 55.09 89 GLY A N 1
ATOM 653 C CA . GLY A 1 89 ? 14.675 27.446 5.996 1.00 55.09 89 GLY A CA 1
ATOM 654 C C . GLY A 1 89 ? 15.113 28.292 7.197 1.00 55.09 89 GLY A C 1
ATOM 655 O O . GLY A 1 89 ? 14.331 29.080 7.719 1.00 55.09 89 GLY A O 1
ATOM 656 N N . GLY A 1 90 ? 16.398 28.246 7.546 1.00 55.44 90 GLY A N 1
ATOM 657 C CA . GLY A 1 90 ? 17.038 29.334 8.288 1.00 55.44 90 GLY A CA 1
ATOM 658 C C . GLY A 1 90 ? 17.454 30.472 7.351 1.00 55.44 90 GLY A C 1
ATOM 659 O O . GLY A 1 90 ? 18.602 30.499 6.922 1.00 55.44 90 GLY A O 1
ATOM 660 N N . ASN A 1 91 ? 16.554 31.414 7.056 1.00 54.19 91 ASN A N 1
ATOM 661 C CA . ASN A 1 91 ? 16.919 32.718 6.489 1.00 54.19 91 ASN A CA 1
ATOM 662 C C . ASN A 1 91 ? 16.722 33.805 7.552 1.00 54.19 91 ASN A C 1
ATOM 664 O O . ASN A 1 91 ? 15.642 34.370 7.678 1.00 54.19 91 ASN A O 1
ATOM 668 N N . ASN A 1 92 ? 17.794 34.107 8.286 1.00 56.91 92 ASN A N 1
ATOM 669 C CA . ASN A 1 92 ? 17.955 35.373 8.998 1.00 56.91 92 ASN A CA 1
ATOM 670 C C . ASN A 1 92 ? 19.135 36.123 8.372 1.00 56.91 92 ASN A C 1
ATOM 672 O O . ASN A 1 92 ? 20.294 35.795 8.652 1.00 56.91 92 ASN A O 1
ATOM 676 N N . ARG A 1 93 ? 18.834 37.118 7.536 1.00 59.59 93 ARG A N 1
ATOM 677 C CA . ARG A 1 93 ? 19.642 38.325 7.335 1.00 59.59 93 ARG A CA 1
ATOM 678 C C . ARG A 1 93 ? 18.833 39.387 6.607 1.00 59.59 93 ARG A C 1
ATOM 680 O O . ARG A 1 93 ? 18.233 39.036 5.570 1.00 59.59 93 ARG A O 1
#

Sequence (93 aa):
MANNRNDNGMSREEAGQKGGETTSKTHDKEFYQDIGQKGGEATADSHGKEFYEDIGQKGGENSGGNFANDPKRASEAGKKGGENSHSGGGNNR

Foldseek 3Di:
DDPPPPPPPPDPVRVVVVVVVVCVVPDDPVVVVVVVVVVVVVCPVVDDPVVVVVVVVVVQVVVPDDCVVPVVVVVVVVVVVVVVVPPDDDDDD

pLDDT: mean 79.82, std 14.22, range [43.22, 95.44]

Secondary structure (DSSP, 8-state):
--------PPPHHHHHHHHHHHHHHH--HHHHHHHHHHHHHHHHHH--HHHHHHHHHHHHHHTTS-TTT-HHHHHHHHHHHHHTT--S-----